Protein AF-A0A7Y0XCR4-F1 (afdb_monomer_lite)

Organism: Vibrio parahaemolyticus (NCBI:txid670)

Foldseek 3Di:
DPDDDPLVVCVVVCVVPVDAAEDDDAPDQRCQFDADPVRDTDRNGHVNVLQAPPVGDGNPVSVVVVVVVRVVVCVVSVHPYD

Secondary structure (DSSP, 8-state):
----HHHHHHHHHHHHHT---B----HHHHTT-EE-TTSPEE---HHHHHHB-TTSSB-HHHHHHHHHHHHHHHHHHT-SB-

InterPro domains:
  IPR001223 Glycoside hydrolase family 18, catalytic domain [PF00704] (5-82)
  IPR001223 Glycoside hydrolase family 18, catalytic domain [PS51910] (1-82)
  IPR017853 Glycoside hydrolase superfamily [SSF51445] (4-82)

pLDDT: mean 95.67, std 5.68, range [61.84, 98.88]

Sequence (82 aa):
LGFKGHFGALATYKQKHDVKTLISIGGWAETGGHFDTNGDRVADGGFYTMTTNADGSINHAGIEKFATSAVEMMRQYKFDGL

Structure (mmCIF, N/CA/C/O backbone):
data_AF-A0A7Y0XCR4-F1
#
_entry.id   AF-A0A7Y0XCR4-F1
#
loop_
_atom_site.group_PDB
_atom_site.id
_atom_site.type_symbol
_atom_site.label_atom_id
_atom_site.label_alt_id
_atom_site.label_comp_id
_atom_site.label_asym_id
_atom_site.label_entity_id
_atom_site.label_seq_id
_atom_site.pdbx_PDB_ins_code
_atom_site.Cartn_x
_atom_site.Cartn_y
_atom_site.Cartn_z
_atom_site.occupancy
_atom_site.B_iso_or_equiv
_atom_site.auth_seq_id
_atom_site.auth_comp_id
_atom_site.auth_asym_id
_atom_site.auth_atom_id
_atom_site.pdbx_PDB_model_num
ATOM 1 N N . LEU A 1 1 ? -9.365 9.304 18.704 1.00 61.84 1 LEU A N 1
ATOM 2 C CA . LEU A 1 1 ? -8.178 9.307 17.816 1.00 61.84 1 LEU A CA 1
ATOM 3 C C . LEU A 1 1 ? -8.093 10.526 16.886 1.00 61.84 1 LEU A C 1
ATOM 5 O O . LEU A 1 1 ? -7.041 10.734 16.309 1.00 61.84 1 LEU A O 1
ATOM 9 N N . GLY A 1 2 ? -9.134 11.360 16.745 1.00 70.88 2 GLY A N 1
ATOM 10 C CA . GLY A 1 2 ? -9.029 12.627 15.996 1.00 70.88 2 GLY A CA 1
ATOM 11 C C . GLY A 1 2 ? -8.948 12.491 14.468 1.00 70.88 2 GLY A C 1
ATOM 12 O O . GLY A 1 2 ? -8.957 13.501 13.772 1.00 70.88 2 GLY A O 1
ATOM 13 N N . PHE A 1 3 ? -8.908 11.270 13.931 1.00 81.25 3 PHE A N 1
ATOM 14 C CA . PHE A 1 3 ? -8.935 11.015 12.492 1.00 81.25 3 PHE A CA 1
ATOM 15 C C . PHE A 1 3 ? -10.333 11.258 11.913 1.00 81.25 3 PHE A C 1
ATOM 17 O O . PHE A 1 3 ? -11.341 10.923 12.538 1.00 81.25 3 PHE A O 1
ATOM 24 N N . LYS A 1 4 ? -10.391 11.814 10.702 1.00 87.44 4 LYS A N 1
ATOM 25 C CA . LYS A 1 4 ? -11.627 11.982 9.923 1.00 87.44 4 LYS A CA 1
ATOM 26 C C . LYS A 1 4 ? -11.731 10.888 8.849 1.00 87.44 4 LYS A C 1
ATOM 28 O O . LYS A 1 4 ? -10.779 10.144 8.620 1.00 87.44 4 LYS A O 1
ATOM 33 N N . GLY A 1 5 ? -12.887 10.790 8.191 1.00 93.69 5 GLY A N 1
ATOM 34 C CA . GLY A 1 5 ? -13.118 9.842 7.095 1.00 93.69 5 GLY A CA 1
ATOM 35 C C . GLY A 1 5 ? -13.195 8.377 7.541 1.00 93.69 5 GLY A C 1
ATOM 36 O O . GLY A 1 5 ? -13.469 8.079 8.707 1.00 93.69 5 GLY A O 1
ATOM 37 N N . HIS A 1 6 ? -12.954 7.456 6.603 1.00 95.25 6 HIS A N 1
ATOM 38 C CA . HIS A 1 6 ? -13.119 6.014 6.821 1.00 95.25 6 HIS A CA 1
ATOM 39 C C . HIS A 1 6 ? -12.258 5.469 7.967 1.00 95.25 6 HIS A C 1
ATOM 41 O O . HIS A 1 6 ? -12.753 4.681 8.767 1.00 95.25 6 HIS A O 1
ATOM 47 N N . PHE A 1 7 ? -11.008 5.922 8.111 1.00 94.38 7 PHE A N 1
ATOM 48 C CA . PHE A 1 7 ? -10.123 5.442 9.182 1.00 94.38 7 PHE A CA 1
ATOM 49 C C . PHE A 1 7 ? -10.606 5.868 10.569 1.00 94.38 7 PHE A C 1
ATOM 51 O O . PHE A 1 7 ? -10.526 5.085 11.513 1.00 94.38 7 PHE A O 1
ATOM 58 N N . GLY A 1 8 ? -11.169 7.074 10.693 1.00 91.44 8 GLY A N 1
ATOM 59 C CA . GLY A 1 8 ? -11.810 7.512 11.932 1.00 91.44 8 GLY A CA 1
ATOM 60 C C . GLY A 1 8 ? -12.985 6.611 12.312 1.00 91.44 8 GLY A C 1
ATOM 61 O O . GLY A 1 8 ? -13.048 6.127 13.442 1.00 91.44 8 GLY A O 1
ATOM 62 N N . ALA A 1 9 ? -13.870 6.326 11.351 1.00 92.62 9 ALA A N 1
ATOM 63 C CA . ALA A 1 9 ? -15.009 5.436 11.566 1.00 92.62 9 ALA A CA 1
ATOM 64 C C . ALA A 1 9 ? -14.563 4.010 11.937 1.00 92.62 9 ALA A C 1
ATOM 66 O O . ALA A 1 9 ? -15.016 3.475 12.949 1.00 92.62 9 ALA A O 1
ATOM 67 N N . LEU A 1 10 ? -13.636 3.416 11.179 1.00 93.88 10 LEU A N 1
ATOM 68 C CA . LEU A 1 10 ? -13.106 2.076 11.455 1.00 93.88 10 LEU A CA 1
ATOM 69 C C . LEU A 1 10 ? -12.476 1.992 12.846 1.00 93.88 10 LEU A C 1
ATOM 71 O O . LEU A 1 10 ? -12.763 1.050 13.581 1.00 93.88 10 LEU A O 1
ATOM 75 N N . ALA A 1 11 ? -11.686 2.994 13.242 1.00 89.31 11 ALA A N 1
ATOM 76 C CA . ALA A 1 11 ? -11.058 3.024 14.557 1.00 89.31 11 ALA A CA 1
ATOM 77 C C . ALA A 1 11 ? -12.082 3.085 15.708 1.00 89.31 11 ALA A C 1
ATOM 79 O O . ALA A 1 11 ? -11.863 2.472 16.752 1.00 89.31 11 ALA A O 1
ATOM 80 N N . THR A 1 12 ? -13.212 3.776 15.523 1.00 89.69 12 THR A N 1
ATOM 81 C CA . THR A 1 12 ? -14.318 3.794 16.496 1.00 89.69 12 THR A CA 1
ATOM 82 C C . THR A 1 12 ? -15.049 2.452 16.551 1.00 89.69 12 THR A C 1
ATOM 84 O O . THR A 1 12 ? -15.251 1.897 17.632 1.00 89.69 12 THR A O 1
ATOM 87 N N . TYR A 1 13 ? -15.446 1.908 15.399 1.00 92.69 13 TYR A N 1
ATOM 88 C CA . TYR A 1 13 ? -16.269 0.697 15.363 1.00 92.69 13 TYR A CA 1
ATOM 89 C C . TYR A 1 13 ? -15.487 -0.566 15.729 1.00 92.69 13 TYR A C 1
ATOM 91 O O . TYR A 1 13 ? -16.050 -1.437 16.391 1.00 92.69 13 TYR A O 1
ATOM 99 N N . LYS A 1 14 ? -14.190 -0.659 15.403 1.00 92.44 14 LYS A N 1
ATOM 100 C CA . LYS A 1 14 ? -13.378 -1.820 15.798 1.00 92.44 14 LYS A CA 1
ATOM 101 C C . LYS A 1 14 ? -13.265 -1.975 17.312 1.00 92.44 14 LYS A C 1
ATOM 103 O O . LYS A 1 14 ? -13.281 -3.094 17.801 1.00 92.44 14 LYS A O 1
ATOM 108 N N . GLN A 1 15 ? -13.213 -0.864 18.053 1.00 87.81 15 GLN A N 1
ATOM 109 C CA . GLN A 1 15 ? -13.198 -0.883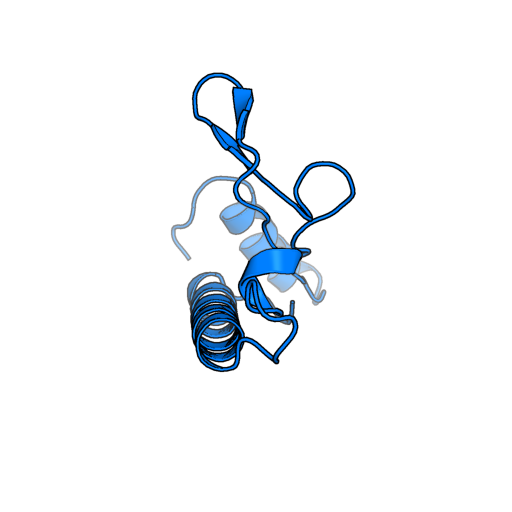 19.520 1.00 87.81 15 GLN A CA 1
ATOM 110 C C . GLN A 1 15 ? -14.551 -1.318 20.083 1.00 87.81 15 GLN A C 1
ATOM 112 O O . GLN A 1 15 ? -14.605 -2.076 21.044 1.00 87.81 15 GLN A O 1
ATOM 117 N N . LYS A 1 16 ? -15.647 -0.862 19.465 1.00 94.50 16 LYS A N 1
ATOM 118 C CA . LYS A 1 16 ? -17.007 -1.228 19.872 1.00 94.50 16 LYS A CA 1
ATOM 119 C C . LYS A 1 16 ? -17.316 -2.713 19.642 1.00 94.50 16 LYS A C 1
ATOM 121 O O . LYS A 1 16 ? -18.097 -3.281 20.398 1.00 94.50 16 LYS A O 1
ATOM 126 N N . HIS A 1 17 ? -16.757 -3.307 18.589 1.00 96.44 17 HIS A N 1
ATOM 127 C CA . HIS A 1 17 ? -17.108 -4.655 18.130 1.00 96.44 17 HIS A CA 1
ATOM 128 C C . HIS A 1 17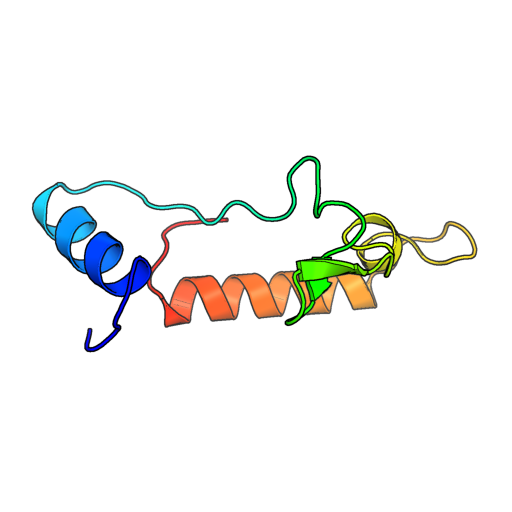 ? -15.989 -5.696 18.283 1.00 96.44 17 HIS A C 1
ATOM 130 O O . HIS A 1 17 ? -16.196 -6.835 17.886 1.00 96.44 17 HIS A O 1
ATOM 136 N N . ASP A 1 18 ? -14.833 -5.318 18.834 1.00 94.56 18 ASP A N 1
ATOM 137 C CA . ASP A 1 18 ? -13.646 -6.173 18.995 1.00 94.56 18 ASP A CA 1
ATOM 138 C C . ASP A 1 18 ? -13.244 -6.931 17.711 1.00 94.56 18 ASP A C 1
ATOM 140 O O . ASP A 1 18 ? -12.980 -8.132 17.702 1.00 94.56 18 ASP A O 1
ATOM 144 N N . VAL A 1 19 ? -13.217 -6.215 16.583 1.00 96.62 19 VAL A N 1
ATOM 145 C CA . VAL A 1 19 ? -12.848 -6.778 15.273 1.00 96.62 19 VAL A CA 1
ATOM 146 C C . VAL A 1 19 ? -11.464 -6.329 14.824 1.00 96.62 19 VAL A C 1
ATOM 148 O O . VAL A 1 19 ? -10.995 -5.240 15.171 1.00 96.62 19 VAL A O 1
ATOM 151 N N . LYS A 1 20 ? -10.817 -7.164 14.004 1.00 96.75 20 LYS A N 1
ATOM 152 C CA . LYS A 1 20 ? -9.540 -6.838 13.365 1.00 96.75 20 LYS A CA 1
ATOM 153 C C . LYS A 1 20 ? -9.759 -6.147 12.024 1.00 96.75 20 LYS A C 1
ATOM 155 O O . LYS A 1 20 ? -10.635 -6.522 11.251 1.00 96.75 20 LYS A O 1
ATOM 160 N N . THR A 1 21 ? -8.944 -5.140 11.754 1.00 96.69 21 THR A N 1
ATOM 161 C CA . THR A 1 21 ? -8.949 -4.339 10.530 1.00 96.69 21 THR A CA 1
ATOM 162 C C . THR A 1 21 ? -7.591 -4.463 9.854 1.00 96.69 21 THR A C 1
ATOM 164 O O . THR A 1 21 ? -6.578 -4.156 10.488 1.00 96.69 21 THR A O 1
ATOM 167 N N . LEU A 1 22 ? -7.579 -4.865 8.584 1.00 97.94 22 LEU A N 1
ATOM 168 C CA . LEU A 1 22 ? -6.376 -4.982 7.757 1.00 97.94 22 LEU A CA 1
ATOM 169 C C . LEU A 1 22 ? -6.428 -3.980 6.595 1.00 97.94 22 LEU A C 1
ATOM 171 O O . LEU A 1 22 ? -7.518 -3.597 6.163 1.00 97.94 22 LEU A O 1
ATOM 175 N N . ILE A 1 23 ? -5.260 -3.558 6.107 1.00 96.56 23 ILE A N 1
ATOM 176 C CA . ILE A 1 23 ? -5.126 -2.678 4.938 1.00 96.56 23 ILE A CA 1
ATOM 177 C C . ILE A 1 23 ? -4.729 -3.486 3.712 1.00 96.56 23 ILE A C 1
ATOM 179 O O . ILE A 1 23 ? -3.574 -3.849 3.552 1.00 96.56 23 ILE A O 1
ATOM 183 N N . SER A 1 24 ? -5.671 -3.675 2.792 1.00 97.38 24 SER A N 1
ATOM 184 C CA . SER A 1 24 ? -5.369 -4.258 1.486 1.00 97.38 24 SER A CA 1
ATOM 185 C C . SER A 1 24 ? -4.643 -3.255 0.587 1.00 97.38 24 SER A C 1
ATOM 187 O O . SER A 1 24 ? -5.075 -2.111 0.455 1.00 97.38 24 SER A O 1
ATOM 189 N N . ILE A 1 25 ? -3.564 -3.698 -0.061 1.00 97.75 25 ILE A N 1
ATOM 190 C CA . ILE A 1 25 ? -2.712 -2.871 -0.925 1.00 97.75 25 ILE A CA 1
ATOM 191 C C . ILE A 1 25 ? -2.662 -3.506 -2.319 1.00 97.75 25 ILE A C 1
ATOM 193 O O . ILE A 1 25 ? -2.358 -4.691 -2.452 1.00 97.75 25 ILE A O 1
ATOM 197 N N . GLY A 1 26 ? -2.949 -2.722 -3.360 1.00 97.12 26 GLY A N 1
ATOM 198 C CA . GLY A 1 26 ? -2.939 -3.168 -4.756 1.00 97.12 26 GLY A CA 1
ATOM 199 C C . GLY A 1 26 ? -4.340 -3.427 -5.307 1.00 97.12 26 GLY A C 1
ATOM 200 O O . GLY A 1 26 ? -5.098 -2.495 -5.549 1.00 97.12 26 GLY A O 1
ATOM 201 N N . GLY A 1 27 ? -4.680 -4.695 -5.550 1.00 98.12 27 GLY A N 1
ATOM 202 C CA . GLY A 1 27 ? -5.874 -5.066 -6.316 1.00 98.12 27 GLY A CA 1
ATOM 203 C C . GLY A 1 27 ? -5.689 -4.865 -7.826 1.00 98.12 27 GLY A C 1
ATOM 204 O O . GLY A 1 27 ? -4.652 -4.398 -8.287 1.00 98.12 27 GLY A O 1
ATOM 205 N N . TRP A 1 28 ? -6.702 -5.225 -8.622 1.00 98.19 28 TRP A N 1
ATOM 206 C CA . TRP A 1 28 ? -6.571 -5.289 -10.088 1.00 98.19 28 TRP A CA 1
ATOM 207 C C . TRP A 1 28 ? -6.071 -3.983 -10.725 1.00 98.19 28 TRP A C 1
ATOM 209 O O . TRP A 1 28 ? -5.196 -4.005 -11.587 1.00 98.19 28 TRP A O 1
ATOM 219 N N . ALA A 1 29 ? -6.612 -2.842 -10.295 1.00 97.94 29 ALA A N 1
ATOM 220 C CA . ALA A 1 29 ? -6.300 -1.557 -10.907 1.00 97.94 29 ALA A CA 1
ATOM 221 C C . ALA A 1 29 ? -4.930 -1.003 -10.478 1.00 97.94 29 ALA A C 1
ATOM 223 O O . ALA A 1 29 ? -4.234 -0.413 -11.304 1.00 97.94 29 ALA A O 1
ATOM 224 N N . GLU A 1 30 ? -4.511 -1.221 -9.230 1.00 98.38 30 GLU A N 1
ATOM 225 C CA . GLU A 1 30 ? -3.360 -0.525 -8.630 1.00 98.38 30 GLU A CA 1
ATOM 226 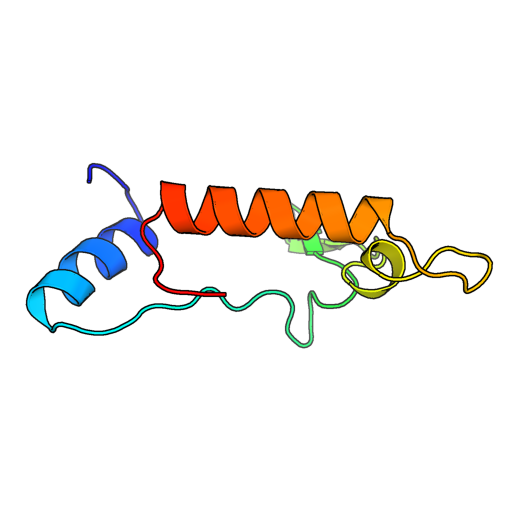C C . GLU A 1 30 ? -2.186 -1.454 -8.272 1.00 98.38 30 GLU A C 1
ATOM 228 O O . GLU A 1 30 ? -1.180 -1.021 -7.720 1.00 98.38 30 GLU A O 1
ATOM 233 N N . THR A 1 31 ? -2.229 -2.741 -8.644 1.00 98.56 31 THR A N 1
ATOM 234 C CA . THR A 1 31 ? -1.058 -3.624 -8.482 1.00 98.56 31 THR A CA 1
ATOM 235 C C . THR A 1 31 ? 0.170 -3.117 -9.250 1.00 98.56 31 THR A C 1
ATOM 237 O O . THR A 1 31 ? 1.290 -3.286 -8.780 1.00 98.56 31 THR A O 1
ATOM 240 N N . GLY A 1 32 ? -0.020 -2.486 -10.412 1.00 98.44 32 GLY A N 1
ATOM 241 C CA . GLY A 1 32 ? 1.065 -1.966 -11.256 1.00 98.44 32 GLY A CA 1
ATOM 242 C C . GLY A 1 32 ? 0.953 -0.474 -11.565 1.00 98.44 32 GLY A C 1
ATOM 243 O O . GLY A 1 32 ? 1.260 -0.074 -12.689 1.00 98.44 32 GLY A O 1
ATOM 244 N N . GLY A 1 33 ? 0.360 0.313 -10.670 1.00 97.94 33 GLY A N 1
ATOM 245 C CA . GLY A 1 33 ? 0.076 1.730 -10.900 1.00 97.94 33 GLY A CA 1
ATOM 246 C C . GLY A 1 33 ? -0.760 2.346 -9.786 1.00 97.94 33 GLY A C 1
ATOM 247 O O . GLY A 1 33 ? -1.109 1.661 -8.833 1.00 97.94 33 GLY A O 1
ATOM 248 N N . HIS A 1 34 ? -1.145 3.606 -9.943 1.00 98.31 34 HIS A N 1
ATOM 249 C CA . HIS A 1 34 ? -2.102 4.282 -9.062 1.00 98.31 34 HIS A CA 1
ATOM 250 C C . HIS A 1 34 ? -2.947 5.281 -9.858 1.00 98.31 34 HIS A C 1
ATOM 252 O O . HIS A 1 34 ? -2.595 5.627 -10.989 1.00 98.31 34 HIS A O 1
ATOM 258 N N . PHE A 1 35 ? -4.059 5.741 -9.290 1.00 98.62 35 PHE A N 1
ATOM 259 C CA . PHE A 1 35 ? -4.817 6.862 -9.857 1.00 98.62 35 PHE A CA 1
ATOM 260 C C . PHE A 1 35 ? -4.274 8.208 -9.369 1.00 98.62 35 PHE A C 1
ATOM 262 O O . PHE A 1 35 ? -4.063 8.401 -8.169 1.00 98.62 35 PHE A O 1
ATOM 269 N N . ASP A 1 36 ? -4.061 9.147 -10.291 1.00 98.12 36 ASP A N 1
ATOM 270 C CA . ASP A 1 36 ? -3.679 10.517 -9.952 1.00 98.12 36 ASP A CA 1
ATOM 271 C C . ASP A 1 36 ? -4.884 11.363 -9.497 1.00 98.12 36 ASP A C 1
ATOM 273 O O . ASP A 1 36 ? -6.018 10.894 -9.374 1.00 98.12 36 ASP A O 1
ATOM 277 N N . THR A 1 37 ? -4.650 12.650 -9.235 1.00 98.00 37 THR A N 1
ATOM 278 C CA . THR A 1 37 ? -5.692 13.565 -8.747 1.00 98.00 37 THR A CA 1
ATOM 279 C C . THR A 1 37 ? -6.780 13.884 -9.775 1.00 98.00 37 THR A C 1
ATOM 281 O O . THR A 1 37 ? -7.833 14.384 -9.382 1.00 98.00 37 THR A O 1
ATOM 284 N N . ASN A 1 38 ? -6.541 13.625 -11.063 1.00 98.12 38 ASN A N 1
ATOM 285 C CA . ASN A 1 38 ? -7.534 13.776 -12.129 1.00 98.12 38 ASN A CA 1
ATOM 286 C C . ASN A 1 38 ? -8.333 12.481 -12.350 1.00 98.12 38 ASN A C 1
ATOM 288 O O . ASN A 1 38 ? -9.332 12.495 -13.067 1.00 98.12 38 ASN A O 1
ATOM 292 N N . GLY A 1 39 ? -7.925 11.382 -11.706 1.00 98.06 39 GLY A N 1
ATOM 293 C CA . GLY A 1 39 ? -8.505 10.055 -11.889 1.00 98.06 39 GLY 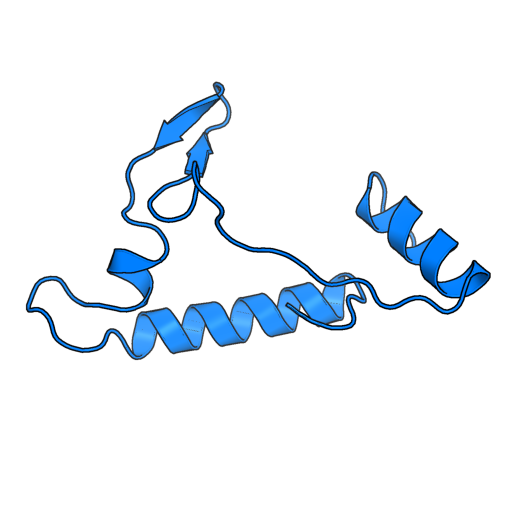A CA 1
ATOM 294 C C . GLY A 1 39 ? -7.886 9.277 -13.050 1.00 98.06 39 GLY A C 1
ATOM 295 O O . GLY A 1 39 ? -8.400 8.212 -13.397 1.00 98.06 39 GLY A O 1
ATOM 296 N N . ASP A 1 40 ? -6.791 9.771 -13.633 1.00 98.56 40 ASP A N 1
ATOM 297 C CA . ASP A 1 40 ? -6.057 9.059 -14.672 1.00 98.56 40 ASP A CA 1
ATOM 298 C C . ASP A 1 40 ? -5.123 8.024 -14.040 1.00 98.56 40 ASP A C 1
ATOM 300 O O . ASP A 1 40 ? -4.521 8.238 -12.985 1.00 98.56 40 ASP A O 1
ATOM 304 N N . ARG A 1 41 ? -4.994 6.860 -14.683 1.00 98.44 41 ARG A N 1
ATOM 305 C CA . ARG A 1 41 ? -4.135 5.786 -14.178 1.00 98.44 41 ARG A CA 1
ATOM 306 C C . ARG A 1 41 ? -2.681 6.019 -14.587 1.00 98.44 41 ARG A C 1
ATOM 308 O O . ARG A 1 41 ? -2.343 5.943 -15.768 1.00 98.44 41 ARG A O 1
ATOM 315 N N . VAL A 1 42 ? -1.804 6.169 -13.601 1.00 98.56 42 VAL A N 1
ATOM 316 C CA . VAL A 1 42 ? -0.351 6.263 -13.771 1.00 98.56 42 VAL A CA 1
ATOM 317 C C . VAL A 1 42 ? 0.267 4.866 -13.742 1.00 98.56 42 VAL A C 1
ATOM 319 O O . VAL A 1 42 ? 0.095 4.109 -12.788 1.00 98.56 42 VAL A O 1
ATOM 322 N N . ALA A 1 43 ? 0.995 4.505 -14.799 1.00 98.19 43 ALA A N 1
ATOM 323 C CA . ALA A 1 43 ? 1.674 3.215 -14.927 1.00 98.19 43 ALA A CA 1
ATOM 324 C C . ALA A 1 43 ? 3.125 3.283 -14.409 1.00 98.19 43 ALA A C 1
ATOM 326 O O . ALA A 1 43 ? 4.073 3.245 -15.188 1.00 98.19 43 ALA A O 1
ATOM 327 N N . ASP A 1 44 ? 3.297 3.389 -13.091 1.00 96.94 44 ASP A N 1
ATOM 328 C CA . ASP A 1 44 ? 4.616 3.457 -12.429 1.00 96.94 44 ASP A CA 1
ATOM 329 C C . ASP A 1 44 ? 5.229 2.080 -12.084 1.00 96.94 44 ASP A C 1
ATOM 331 O O . ASP A 1 44 ? 6.356 1.987 -11.592 1.00 96.94 44 ASP A O 1
ATOM 335 N N . GLY A 1 45 ? 4.493 1.000 -12.360 1.00 97.94 45 GLY A N 1
ATOM 336 C CA . GLY A 1 45 ? 4.919 -0.377 -12.126 1.00 97.94 45 GLY A CA 1
ATOM 337 C C . GLY A 1 45 ? 4.546 -0.950 -10.758 1.00 97.94 45 GLY A C 1
ATOM 338 O O . GLY A 1 45 ? 4.582 -2.172 -10.622 1.00 97.94 45 GLY A O 1
ATOM 339 N N . GLY A 1 46 ? 4.113 -0.138 -9.786 1.00 98.38 46 GLY A N 1
ATOM 340 C CA . GLY A 1 46 ? 3.595 -0.592 -8.489 1.00 98.38 46 GLY A CA 1
ATOM 341 C C . GLY A 1 46 ? 4.420 -1.705 -7.825 1.00 98.38 46 GLY A C 1
ATOM 342 O O . GLY A 1 46 ? 5.628 -1.579 -7.620 1.00 98.38 46 GLY A O 1
ATOM 343 N N . PHE A 1 47 ? 3.766 -2.825 -7.503 1.00 98.56 47 PHE A N 1
ATOM 344 C CA . PHE A 1 47 ? 4.419 -3.988 -6.900 1.00 98.56 47 PHE A CA 1
ATOM 345 C C . PHE A 1 47 ? 5.551 -4.548 -7.760 1.00 98.56 47 PHE A C 1
ATOM 347 O O . PHE A 1 47 ? 6.566 -4.945 -7.202 1.00 98.56 47 PHE A O 1
ATOM 354 N N . TYR A 1 48 ? 5.416 -4.555 -9.089 1.00 98.38 48 TYR A N 1
ATOM 355 C CA . TYR A 1 48 ? 6.400 -5.180 -9.975 1.00 98.38 48 TYR A CA 1
ATOM 356 C C . TYR A 1 48 ? 7.777 -4.519 -9.848 1.00 98.38 48 TYR A C 1
ATOM 358 O O . TYR A 1 48 ? 8.775 -5.202 -9.625 1.00 98.38 48 TYR A O 1
ATOM 366 N N . THR A 1 49 ? 7.831 -3.189 -9.929 1.00 98.31 49 THR A N 1
ATOM 367 C CA . THR A 1 49 ? 9.085 -2.424 -9.819 1.00 98.31 49 THR A CA 1
ATOM 368 C C . THR A 1 49 ? 9.548 -2.279 -8.369 1.00 98.31 49 THR A C 1
ATOM 370 O O . THR A 1 49 ? 10.749 -2.178 -8.107 1.00 98.31 49 THR A O 1
ATOM 373 N N . MET A 1 50 ? 8.620 -2.322 -7.405 1.00 98.56 50 MET A N 1
ATOM 374 C CA . MET A 1 50 ? 8.951 -2.345 -5.979 1.00 98.56 50 MET A CA 1
ATOM 375 C C . MET A 1 50 ? 9.661 -3.644 -5.570 1.00 98.56 50 MET A C 1
ATOM 377 O O . MET A 1 50 ? 10.589 -3.581 -4.765 1.00 98.56 50 MET A O 1
ATOM 381 N N . THR A 1 51 ? 9.286 -4.800 -6.135 1.00 98.69 51 THR A N 1
ATOM 382 C CA . THR A 1 51 ? 9.878 -6.104 -5.778 1.00 98.69 51 THR A CA 1
ATOM 383 C C . THR A 1 51 ? 11.030 -6.542 -6.676 1.00 98.69 51 THR A C 1
ATOM 385 O O . THR A 1 51 ? 11.862 -7.347 -6.249 1.00 98.69 51 THR A O 1
ATOM 388 N N . THR A 1 52 ? 11.096 -6.047 -7.913 1.00 98.75 52 THR A N 1
ATOM 389 C CA . THR A 1 52 ? 12.025 -6.548 -8.935 1.00 98.75 52 THR A CA 1
ATOM 390 C C . THR A 1 52 ? 12.659 -5.399 -9.713 1.00 98.75 52 THR A C 1
ATOM 392 O O . THR A 1 52 ? 11.980 -4.490 -10.188 1.00 98.75 52 THR A O 1
ATOM 395 N N . ASN A 1 53 ? 13.984 -5.439 -9.840 1.00 98.44 53 ASN A N 1
ATOM 396 C CA . ASN A 1 53 ? 14.751 -4.480 -10.626 1.00 98.44 53 ASN A CA 1
ATOM 397 C C . ASN A 1 53 ? 14.562 -4.730 -12.130 1.00 98.44 53 ASN A C 1
ATOM 399 O O . ASN A 1 53 ? 14.164 -5.813 -12.557 1.00 98.44 53 ASN A O 1
ATOM 403 N N . ALA A 1 54 ? 14.918 -3.743 -12.955 1.00 97.56 54 ALA A N 1
ATOM 404 C CA . ALA A 1 54 ? 14.817 -3.858 -14.413 1.00 97.56 54 ALA A CA 1
ATOM 405 C C . ALA A 1 54 ? 15.686 -4.986 -15.007 1.00 97.56 54 ALA A C 1
ATOM 407 O O . ALA A 1 54 ? 15.375 -5.494 -16.080 1.00 97.56 54 ALA A O 1
ATOM 408 N N . ASP A 1 55 ? 16.752 -5.391 -14.312 1.00 98.19 55 ASP A N 1
ATOM 409 C CA . ASP A 1 55 ? 17.622 -6.511 -14.694 1.00 98.19 55 ASP A CA 1
ATOM 410 C C . ASP A 1 55 ? 17.093 -7.890 -14.243 1.00 98.19 55 ASP A C 1
ATOM 412 O O . ASP A 1 55 ? 17.741 -8.909 -14.473 1.00 98.19 55 ASP A O 1
ATOM 416 N N . GLY A 1 56 ? 15.918 -7.935 -13.604 1.00 98.06 56 GLY A N 1
ATOM 417 C CA . GLY A 1 56 ? 15.291 -9.155 -13.096 1.00 98.06 56 GLY A CA 1
ATOM 418 C C . GLY A 1 56 ? 15.763 -9.592 -11.707 1.00 98.06 56 GLY A C 1
ATOM 419 O O . GLY A 1 56 ? 15.237 -10.570 -11.173 1.00 98.06 56 GLY A O 1
ATOM 420 N N . SER A 1 57 ? 16.719 -8.889 -11.092 1.00 98.75 57 SER A N 1
ATOM 421 C CA . SER A 1 57 ? 17.143 -9.163 -9.713 1.00 98.75 57 SER A CA 1
ATOM 422 C C . SER A 1 57 ? 16.120 -8.669 -8.679 1.00 98.75 57 SER A C 1
ATOM 424 O O . SER A 1 57 ? 15.245 -7.849 -8.970 1.00 98.75 57 SER A O 1
ATOM 426 N N . ILE A 1 58 ? 16.219 -9.162 -7.440 1.00 98.81 58 ILE A N 1
ATOM 427 C CA . ILE A 1 58 ? 15.341 -8.735 -6.340 1.00 98.81 58 ILE A CA 1
ATOM 428 C C 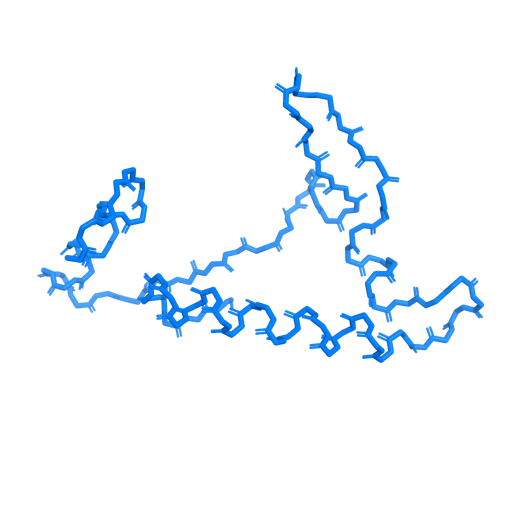. ILE A 1 58 ? 15.641 -7.277 -5.971 1.00 98.81 58 ILE A C 1
ATOM 430 O O . ILE A 1 58 ? 16.781 -6.921 -5.663 1.00 98.81 58 ILE A O 1
ATOM 434 N N . ASN A 1 59 ? 14.600 -6.446 -5.910 1.00 98.81 59 ASN A N 1
ATOM 435 C CA . ASN A 1 59 ? 14.707 -5.071 -5.435 1.00 98.81 59 ASN A CA 1
ATOM 436 C C . ASN A 1 59 ? 14.597 -5.010 -3.902 1.00 98.81 59 ASN A C 1
ATOM 438 O O . ASN A 1 59 ? 13.584 -4.597 -3.338 1.00 98.81 59 ASN A O 1
ATOM 442 N N . HIS A 1 60 ? 15.657 -5.425 -3.204 1.00 98.81 60 HIS A N 1
ATOM 443 C CA . HIS A 1 60 ? 15.687 -5.408 -1.736 1.00 98.81 60 HIS A CA 1
ATOM 444 C C . HIS A 1 60 ? 15.444 -4.010 -1.145 1.00 98.81 60 HIS A C 1
ATOM 446 O O . HIS A 1 60 ? 14.774 -3.889 -0.123 1.00 98.81 60 HIS A O 1
ATOM 452 N N . ALA A 1 61 ? 15.943 -2.953 -1.793 1.00 98.69 61 ALA A N 1
ATOM 453 C CA . ALA A 1 61 ? 15.754 -1.580 -1.329 1.00 98.69 61 ALA A CA 1
ATOM 454 C C . ALA A 1 61 ? 14.286 -1.126 -1.433 1.00 98.69 61 ALA A C 1
ATOM 456 O O . ALA A 1 61 ? 13.769 -0.486 -0.515 1.00 98.69 61 ALA A O 1
ATOM 457 N N . GLY A 1 62 ? 13.608 -1.474 -2.532 1.00 98.62 62 GLY A N 1
ATOM 458 C CA . GLY A 1 62 ? 12.180 -1.217 -2.719 1.00 98.62 62 GLY A CA 1
ATOM 459 C C . GLY A 1 62 ? 11.325 -1.948 -1.686 1.00 98.62 62 GLY A C 1
ATOM 460 O O . GLY A 1 62 ? 10.488 -1.322 -1.032 1.00 98.62 62 GLY A O 1
ATOM 461 N N . ILE A 1 63 ? 11.606 -3.237 -1.475 1.00 98.88 63 ILE A N 1
ATOM 462 C CA . ILE A 1 63 ? 10.917 -4.080 -0.489 1.00 98.88 63 ILE A CA 1
ATOM 463 C C . ILE A 1 63 ? 11.080 -3.525 0.927 1.00 98.88 63 ILE A C 1
ATOM 465 O O . ILE A 1 63 ? 10.087 -3.379 1.636 1.00 98.88 63 ILE A O 1
ATOM 469 N N . GLU A 1 64 ? 12.300 -3.170 1.335 1.00 98.81 64 GLU A N 1
ATOM 470 C CA . GLU A 1 64 ? 12.563 -2.649 2.682 1.00 98.81 64 GLU A CA 1
ATOM 471 C C . GLU A 1 64 ? 11.832 -1.323 2.929 1.00 98.81 64 GLU A C 1
ATOM 473 O O . GLU A 1 64 ? 11.201 -1.119 3.973 1.00 98.81 64 GLU A O 1
ATOM 478 N N . LYS A 1 65 ? 11.852 -0.428 1.932 1.00 98.69 65 LYS A N 1
ATOM 479 C CA . LYS A 1 65 ? 11.138 0.851 2.002 1.00 98.69 65 LYS A CA 1
ATOM 480 C C . LYS A 1 65 ? 9.628 0.644 2.121 1.00 98.69 65 LYS A C 1
ATOM 482 O O . LYS A 1 65 ? 8.985 1.331 2.914 1.00 98.69 65 LYS A O 1
ATOM 487 N N . PHE A 1 66 ? 9.069 -0.288 1.351 1.00 98.50 66 PHE A N 1
ATOM 488 C CA . PHE A 1 66 ? 7.649 -0.629 1.418 1.00 98.50 66 PHE A CA 1
ATOM 489 C C . PHE A 1 66 ? 7.272 -1.262 2.762 1.00 98.50 66 PHE A C 1
ATOM 491 O O . PHE A 1 66 ? 6.301 -0.844 3.387 1.00 98.50 66 PHE A O 1
ATOM 498 N N . ALA A 1 67 ? 8.050 -2.231 3.246 1.00 98.56 67 ALA A N 1
ATOM 499 C CA . ALA A 1 67 ? 7.789 -2.888 4.524 1.00 98.56 67 ALA A CA 1
ATOM 500 C C . ALA A 1 67 ? 7.812 -1.883 5.687 1.00 98.56 67 ALA A C 1
ATOM 502 O O . ALA A 1 67 ? 6.910 -1.882 6.528 1.00 98.56 67 ALA A O 1
ATOM 503 N N . THR A 1 68 ? 8.796 -0.979 5.692 1.00 98.62 68 THR A N 1
ATOM 504 C CA . THR A 1 68 ? 8.897 0.095 6.689 1.00 98.62 68 THR A CA 1
ATOM 505 C C . THR A 1 68 ? 7.671 1.007 6.648 1.00 98.62 68 THR A C 1
ATOM 507 O O . THR A 1 68 ? 7.021 1.202 7.678 1.00 98.62 68 THR A O 1
ATOM 510 N N . SER A 1 69 ? 7.295 1.511 5.466 1.00 98.31 69 SER A N 1
ATOM 511 C CA . SER A 1 69 ? 6.161 2.436 5.338 1.00 98.31 69 SER A CA 1
ATOM 512 C C . SER A 1 69 ? 4.823 1.780 5.689 1.00 98.31 69 SER A C 1
ATOM 514 O O . SER A 1 69 ? 3.962 2.412 6.305 1.00 98.31 69 SER A O 1
ATOM 516 N N . ALA A 1 70 ? 4.650 0.496 5.370 1.00 98.06 70 ALA A N 1
ATOM 517 C CA . ALA A 1 70 ? 3.437 -0.239 5.698 1.00 98.06 70 ALA A CA 1
ATOM 518 C C . ALA A 1 70 ? 3.295 -0.445 7.219 1.00 98.06 70 ALA A C 1
ATOM 520 O O . ALA A 1 70 ? 2.215 -0.242 7.780 1.00 98.06 70 ALA A O 1
ATOM 521 N N . VAL A 1 71 ? 4.396 -0.751 7.917 1.00 97.81 71 VAL A N 1
ATOM 522 C CA . VAL A 1 71 ? 4.419 -0.832 9.388 1.00 97.81 71 VAL A CA 1
ATOM 523 C C . VAL A 1 71 ? 4.142 0.531 10.033 1.00 97.81 71 VAL A C 1
ATOM 525 O O . VAL A 1 71 ? 3.384 0.605 11.007 1.00 97.81 71 VAL A O 1
ATOM 528 N N . GLU A 1 72 ? 4.731 1.608 9.510 1.00 97.75 72 GLU A N 1
ATOM 529 C CA . GLU A 1 72 ? 4.482 2.976 9.984 1.00 97.75 72 GLU A CA 1
ATOM 530 C C . GLU A 1 72 ? 3.005 3.359 9.844 1.00 97.75 72 GLU A C 1
ATOM 532 O O . GLU A 1 72 ? 2.381 3.768 10.828 1.00 97.75 72 GLU A O 1
ATOM 537 N N . MET A 1 73 ? 2.419 3.136 8.665 1.00 95.56 73 MET A N 1
ATOM 538 C CA . MET A 1 73 ? 1.007 3.396 8.379 1.00 95.56 73 MET A CA 1
ATOM 539 C C . MET A 1 73 ? 0.088 2.601 9.316 1.00 95.56 73 MET A C 1
ATOM 541 O O . MET A 1 73 ? -0.786 3.180 9.973 1.00 95.56 73 MET A O 1
ATOM 545 N N . MET A 1 74 ? 0.333 1.291 9.454 1.00 95.19 74 MET A N 1
ATOM 546 C CA . MET A 1 74 ? -0.437 0.414 10.341 1.00 95.19 74 MET A CA 1
ATOM 547 C C . MET A 1 74 ? -0.442 0.950 11.781 1.00 95.19 74 MET A C 1
ATOM 549 O O . MET A 1 74 ? -1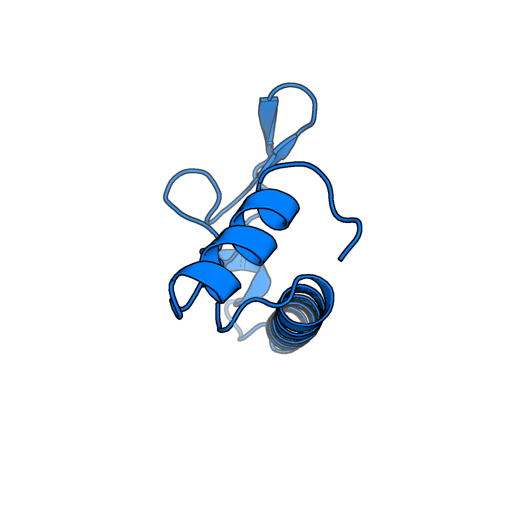.495 1.033 12.419 1.00 95.19 74 MET A O 1
ATOM 553 N N . ARG A 1 75 ? 0.722 1.375 12.293 1.00 94.00 75 ARG A N 1
ATOM 554 C CA . ARG A 1 75 ? 0.872 1.925 13.654 1.00 94.00 75 ARG A CA 1
ATOM 555 C C . ARG A 1 75 ? 0.233 3.301 13.816 1.00 94.00 75 ARG A C 1
ATOM 557 O O . ARG A 1 75 ? -0.372 3.559 14.867 1.00 94.00 75 ARG A O 1
ATOM 564 N N . GLN A 1 76 ? 0.375 4.167 12.811 1.00 92.19 76 GLN A N 1
ATOM 565 C CA . GLN A 1 76 ? -0.186 5.517 12.789 1.00 92.19 76 GLN A CA 1
ATOM 566 C C . GLN A 1 76 ? -1.714 5.468 12.862 1.00 92.19 76 GLN A C 1
ATOM 568 O O . GLN A 1 76 ? -2.315 6.166 13.681 1.00 92.19 76 GLN A O 1
ATOM 573 N N . TYR A 1 77 ? -2.333 4.593 12.067 1.00 91.62 77 TYR A N 1
ATOM 574 C CA . TYR A 1 77 ? -3.790 4.516 11.936 1.00 91.62 77 TYR A CA 1
ATOM 575 C C . TYR A 1 77 ? -4.443 3.363 12.708 1.00 91.62 77 TYR A C 1
ATOM 577 O O . TYR A 1 77 ? -5.664 3.224 12.680 1.00 91.62 77 TYR A O 1
ATOM 585 N N . LYS A 1 78 ? -3.659 2.602 13.484 1.00 90.44 78 LYS A N 1
ATOM 586 C CA . LYS A 1 78 ? -4.126 1.543 14.401 1.00 90.44 78 LYS A CA 1
ATOM 587 C C . LYS A 1 78 ? -4.829 0.375 13.696 1.00 90.44 78 LYS A C 1
ATOM 589 O O . LYS A 1 78 ? -5.797 -0.176 14.229 1.00 90.44 78 LYS A O 1
ATOM 594 N N . PHE A 1 79 ? -4.323 -0.018 12.531 1.00 95.19 79 PHE A N 1
ATOM 595 C CA . PHE A 1 79 ? -4.691 -1.283 11.891 1.00 95.19 79 PHE A CA 1
ATOM 596 C C . PHE A 1 79 ? -4.001 -2.461 12.592 1.00 95.19 79 PHE A C 1
ATOM 598 O O . PHE A 1 79 ? -2.999 -2.277 13.281 1.00 95.19 79 PHE A O 1
ATOM 605 N N . ASP A 1 80 ? -4.569 -3.658 12.461 1.00 96.62 80 ASP A N 1
ATOM 606 C CA . ASP A 1 80 ? -4.040 -4.883 13.083 1.00 96.62 80 ASP A CA 1
ATOM 607 C C . ASP A 1 80 ? -3.174 -5.697 12.117 1.00 96.62 80 ASP A C 1
ATOM 609 O O . ASP A 1 80 ? -2.550 -6.672 12.528 1.00 96.62 80 ASP A O 1
ATOM 613 N N . GLY A 1 81 ? -3.157 -5.313 10.840 1.00 97.38 81 GLY A N 1
ATOM 614 C CA . GLY A 1 81 ? -2.383 -5.975 9.807 1.00 97.38 81 GLY A CA 1
ATOM 615 C C . GLY A 1 81 ? -2.474 -5.270 8.459 1.00 97.38 81 GLY A C 1
ATOM 616 O O . GLY A 1 81 ? -3.135 -4.235 8.312 1.00 97.38 81 GLY A O 1
ATOM 617 N N . LEU A 1 82 ? -1.796 -5.880 7.496 1.00 95.88 82 LEU A N 1
ATOM 618 C CA . LEU A 1 82 ? -1.711 -5.521 6.086 1.00 95.88 82 LEU A CA 1
ATOM 619 C C . LEU A 1 82 ? -2.243 -6.721 5.294 1.00 95.88 82 LEU A C 1
ATOM 621 O O . LEU A 1 82 ? -1.848 -7.851 5.662 1.00 95.88 82 LEU A O 1
#

Radius of gyration: 15.58 Å; chains: 1; bounding box: 35×23×35 Å